Protein AF-A0A931UXG9-F1 (afdb_monomer_lite)

Secondary structure (DSSP, 8-state):
----------EEEHHHHHHSPPPPHHHHHHHHHHHHHHHHHHHHTT---S---SSSEEEESSSS-EEEE-TT---TT-------S-HHHHHHHHHHHHHHHHHHHTTT----HHHHHHHHHHH-SSGGGS-SSHHHHHHHHHHH-

Foldseek 3Di:
DDDPPDPPWDKDFLVVQLVDDADDPVVLVLLLLQLLVVFQVCVVVLHALLDDARRQWMQTHDPNGHIDGNSPDDDPPDDDPPCPPDSLVRQLVRLLRSLVSSCSSCPPHDFQPQLVVLSCLSNDPDSVSHDSHSVVSSVSNVVRD

Radius of gyration: 16.18 Å; chains: 1; bounding box: 31×47×53 Å

Structure (mmCIF, N/CA/C/O backbone):
data_AF-A0A931UXG9-F1
#
_entry.id   AF-A0A931UXG9-F1
#
loop_
_atom_site.group_PDB
_atom_site.id
_atom_site.type_symbol
_atom_site.label_atom_id
_atom_site.label_alt_id
_atom_site.label_comp_id
_atom_site.label_asym_id
_atom_site.label_entity_id
_atom_site.label_seq_id
_atom_site.pdbx_PDB_ins_code
_atom_site.Cartn_x
_atom_site.Cartn_y
_atom_site.Cartn_z
_atom_site.occupancy
_atom_site.B_iso_or_equiv
_atom_site.auth_seq_id
_atom_site.auth_comp_id
_atom_site.auth_asym_id
_atom_site.auth_atom_id
_atom_site.pdbx_PDB_model_num
ATOM 1 N N . MET A 1 1 ? -1.794 -29.962 35.223 1.00 42.09 1 MET A N 1
ATOM 2 C CA . MET A 1 1 ? -1.140 -29.618 33.940 1.00 42.09 1 MET A CA 1
ATOM 3 C C . MET A 1 1 ? -1.937 -28.509 33.272 1.00 42.09 1 MET A C 1
ATOM 5 O O . MET A 1 1 ? -2.970 -28.788 32.677 1.00 42.09 1 MET A O 1
ATOM 9 N N . GLY A 1 2 ? -1.523 -27.253 33.445 1.00 45.09 2 GLY A N 1
ATOM 10 C CA . GLY A 1 2 ? -2.150 -26.122 32.760 1.00 45.09 2 GLY A CA 1
ATOM 11 C C . GLY A 1 2 ? -1.683 -26.088 31.309 1.00 45.09 2 GLY A C 1
ATOM 12 O O . GLY A 1 2 ? -0.490 -25.952 31.059 1.00 45.09 2 GLY A O 1
ATOM 13 N N . LYS A 1 3 ? -2.602 -26.262 30.356 1.00 42.41 3 LYS A N 1
ATOM 14 C CA . LYS A 1 3 ? -2.323 -25.997 28.943 1.00 42.41 3 LYS A CA 1
ATOM 15 C C . LYS A 1 3 ? -2.189 -24.485 28.785 1.00 42.41 3 LYS A C 1
ATOM 17 O O . LYS A 1 3 ? -3.182 -23.770 28.872 1.00 42.41 3 LYS A O 1
ATOM 22 N N . THR A 1 4 ? -0.969 -24.008 28.581 1.00 44.12 4 THR A N 1
ATOM 23 C CA . THR A 1 4 ? -0.696 -22.625 28.193 1.00 44.12 4 THR A CA 1
ATOM 24 C C . THR A 1 4 ? -1.257 -22.421 26.787 1.00 44.12 4 THR A C 1
ATOM 26 O O . THR A 1 4 ? -0.621 -22.770 25.796 1.00 44.12 4 THR A O 1
ATOM 29 N N . THR A 1 5 ? -2.489 -21.926 26.679 1.00 46.75 5 THR A N 1
ATOM 30 C CA . THR A 1 5 ? -3.024 -21.421 25.413 1.00 46.75 5 THR A CA 1
ATOM 31 C C . THR A 1 5 ? -2.207 -20.194 25.041 1.00 46.75 5 THR A C 1
ATOM 33 O O . THR A 1 5 ? -2.348 -19.143 25.669 1.00 46.75 5 THR A O 1
ATOM 36 N N . ALA A 1 6 ? -1.312 -20.336 24.061 1.00 47.47 6 ALA A N 1
ATOM 37 C CA . ALA A 1 6 ? -0.685 -19.189 23.423 1.00 47.47 6 ALA A CA 1
ATOM 38 C C . ALA A 1 6 ? -1.799 -18.217 22.988 1.00 47.47 6 ALA A C 1
ATOM 40 O O . ALA A 1 6 ? -2.823 -18.682 22.475 1.00 47.47 6 ALA A O 1
ATOM 41 N N . PRO A 1 7 ? -1.660 -16.901 23.225 1.00 48.22 7 PRO A N 1
ATOM 42 C CA . PRO A 1 7 ? -2.668 -15.948 22.789 1.00 48.22 7 PRO A CA 1
ATOM 43 C C . PRO A 1 7 ? -2.867 -16.120 21.283 1.00 48.22 7 PRO A C 1
ATOM 45 O O . PRO A 1 7 ? -1.889 -16.140 20.535 1.00 48.22 7 PRO A O 1
ATOM 48 N N . ALA A 1 8 ? -4.121 -16.292 20.853 1.00 54.34 8 ALA A N 1
ATOM 49 C CA . ALA A 1 8 ? -4.466 -16.381 19.443 1.00 54.34 8 ALA A CA 1
ATOM 50 C C . ALA A 1 8 ? -3.849 -15.173 18.730 1.00 54.34 8 ALA A C 1
ATOM 52 O O . ALA A 1 8 ? -4.198 -14.025 19.016 1.00 54.34 8 ALA A O 1
ATOM 53 N N . VAL A 1 9 ? -2.872 -15.423 17.858 1.00 56.09 9 VAL A N 1
ATOM 54 C CA . VAL A 1 9 ? -2.307 -14.374 17.018 1.00 56.09 9 VAL A CA 1
ATOM 55 C C . VAL A 1 9 ? -3.452 -13.920 16.126 1.00 56.09 9 VAL A C 1
ATOM 57 O O . VAL A 1 9 ? -3.872 -14.657 15.240 1.00 56.09 9 VAL A O 1
ATOM 60 N N . SER A 1 10 ? -4.011 -12.743 16.414 1.00 75.31 10 SER A N 1
ATOM 61 C CA . SER A 1 10 ? -5.018 -12.139 15.548 1.00 75.31 10 SER A CA 1
ATOM 62 C C . SER A 1 10 ? -4.370 -11.938 14.181 1.00 75.31 10 SER A C 1
ATOM 64 O O . SER A 1 10 ? -3.396 -11.188 14.062 1.00 75.31 10 SER A O 1
ATOM 66 N N . ARG A 1 11 ? -4.850 -12.694 13.195 1.00 84.31 11 ARG A N 1
ATOM 67 C CA . ARG A 1 11 ? -4.407 -12.674 11.804 1.00 84.31 11 ARG A CA 1
ATOM 68 C C . ARG A 1 11 ? -5.645 -12.435 10.951 1.00 84.31 11 ARG A C 1
ATOM 70 O O . ARG A 1 11 ? -6.597 -13.207 11.031 1.00 84.31 11 ARG A O 1
ATOM 77 N N . ARG A 1 12 ? -5.632 -11.362 10.165 1.00 89.44 12 ARG A N 1
ATOM 78 C CA . ARG A 1 12 ? -6.700 -11.018 9.215 1.00 89.44 12 ARG A CA 1
ATOM 79 C C . ARG A 1 12 ? -6.111 -10.429 7.945 1.00 89.44 12 ARG A C 1
ATOM 81 O O . ARG A 1 12 ? -5.014 -9.871 7.994 1.00 89.44 12 ARG A O 1
ATOM 88 N N . THR A 1 13 ? -6.831 -10.535 6.837 1.00 91.88 13 THR A N 1
ATOM 89 C CA . THR A 1 13 ? -6.419 -9.890 5.586 1.00 91.88 13 THR A CA 1
ATOM 90 C C . THR A 1 13 ? -6.604 -8.372 5.679 1.00 91.88 13 THR A C 1
ATOM 92 O O . THR A 1 13 ? -7.387 -7.865 6.496 1.00 91.88 13 THR A O 1
ATOM 95 N N . LEU A 1 14 ? -5.895 -7.618 4.841 1.00 92.56 14 LEU A N 1
ATOM 96 C CA . LEU A 1 14 ? -6.131 -6.187 4.678 1.00 92.56 14 LEU A CA 1
ATOM 97 C C . LEU A 1 14 ? -7.534 -5.945 4.112 1.00 92.56 14 LEU A C 1
ATOM 99 O O . LEU A 1 14 ? -8.178 -4.972 4.493 1.00 92.56 14 LEU A O 1
ATOM 103 N N . ARG A 1 15 ? -8.061 -6.853 3.286 1.00 94.12 15 ARG A N 1
ATOM 104 C CA . ARG A 1 15 ? -9.460 -6.817 2.849 1.00 94.12 15 ARG A CA 1
ATOM 105 C C . ARG A 1 15 ? -10.431 -6.831 4.029 1.00 94.12 15 ARG A C 1
ATOM 107 O O . ARG A 1 15 ? -11.281 -5.946 4.119 1.00 94.12 15 ARG A O 1
ATOM 114 N N . ASP A 1 16 ? -10.282 -7.778 4.954 1.00 91.75 16 ASP A N 1
ATOM 115 C CA . ASP A 1 16 ? -11.139 -7.871 6.145 1.00 91.75 16 ASP A CA 1
ATOM 116 C C . ASP A 1 16 ? -10.980 -6.646 7.052 1.00 91.75 16 ASP A C 1
ATOM 118 O O . ASP A 1 16 ? -11.944 -6.175 7.658 1.00 91.75 16 ASP A O 1
ATOM 122 N N . TYR A 1 17 ? -9.762 -6.103 7.141 1.00 91.56 17 TYR A N 1
ATOM 123 C CA . TYR A 1 17 ? -9.501 -4.845 7.839 1.00 91.56 17 TYR A CA 1
ATOM 124 C C . TYR A 1 17 ? -10.296 -3.685 7.229 1.00 91.56 17 TYR A C 1
ATOM 126 O O . TYR A 1 17 ? -10.942 -2.938 7.961 1.00 91.56 17 TYR A O 1
ATOM 134 N N . LEU A 1 18 ? -10.259 -3.542 5.902 1.00 92.25 18 LEU A N 1
ATOM 135 C CA . LEU A 1 18 ? -10.908 -2.453 5.169 1.00 92.25 18 LEU A CA 1
ATOM 136 C C . LEU A 1 18 ? -12.438 -2.570 5.148 1.00 92.25 18 LEU A C 1
ATOM 138 O O . LEU A 1 18 ? -13.113 -1.546 5.043 1.00 92.25 18 LEU A O 1
ATOM 142 N N . ALA A 1 19 ? -12.978 -3.787 5.252 1.00 92.25 19 ALA A N 1
ATOM 143 C CA . ALA A 1 19 ? -14.415 -4.042 5.346 1.00 92.25 19 ALA A CA 1
ATOM 144 C C . ALA A 1 19 ? -14.995 -3.752 6.745 1.00 92.25 19 ALA A C 1
ATOM 146 O O . ALA A 1 19 ? -16.205 -3.579 6.890 1.00 92.25 19 ALA A O 1
ATOM 147 N N . GLY A 1 20 ? -14.147 -3.724 7.777 1.00 88.06 20 GLY A N 1
ATOM 148 C CA . GLY A 1 20 ? -14.544 -3.451 9.155 1.00 88.06 20 GLY A CA 1
ATOM 149 C C . GLY A 1 20 ? -14.475 -1.968 9.548 1.00 88.06 20 GLY A C 1
ATOM 150 O O . GLY A 1 20 ? -14.119 -1.104 8.744 1.00 88.06 20 GLY A O 1
ATOM 151 N N . PRO A 1 21 ? -14.779 -1.652 10.822 1.00 85.88 21 PRO A N 1
ATOM 152 C CA . PRO A 1 21 ? -14.515 -0.333 11.384 1.00 85.88 21 PRO A CA 1
ATOM 153 C C . PRO A 1 21 ? -13.028 0.014 11.259 1.00 85.88 21 PRO A C 1
ATOM 155 O O . PRO A 1 21 ? -12.163 -0.739 11.717 1.00 85.88 21 PRO A O 1
ATOM 158 N N . ARG A 1 22 ? -12.733 1.161 10.640 1.00 82.25 22 ARG A N 1
ATOM 159 C CA . ARG A 1 22 ? -11.357 1.625 10.436 1.00 82.25 22 ARG A CA 1
ATOM 160 C C . ARG A 1 22 ? -10.722 2.018 11.770 1.00 82.25 22 ARG A C 1
ATOM 162 O O . ARG A 1 22 ? -11.340 2.717 12.573 1.00 82.25 22 ARG A O 1
ATOM 169 N N . GLY A 1 23 ? -9.480 1.584 11.986 1.00 86.19 23 GLY A N 1
ATOM 170 C CA . GLY A 1 23 ? -8.673 2.017 13.124 1.00 86.19 23 GLY A CA 1
ATOM 171 C C . GLY A 1 23 ? -8.306 3.508 13.049 1.00 86.19 23 GLY A C 1
ATOM 172 O O . GLY A 1 23 ? -8.515 4.162 12.019 1.00 86.19 23 GLY A O 1
ATOM 173 N N . PRO A 1 24 ? -7.737 4.077 14.122 1.00 91.12 24 PRO A N 1
ATOM 174 C CA . PRO A 1 24 ? -7.308 5.473 14.138 1.00 91.12 24 PRO A CA 1
ATOM 175 C C . PRO A 1 24 ? -6.234 5.738 13.067 1.00 91.12 24 PRO A C 1
ATOM 177 O O . PRO A 1 24 ? -5.470 4.847 12.700 1.00 91.12 24 PRO A O 1
ATOM 180 N N . LEU A 1 25 ? -6.147 6.974 12.563 1.00 91.19 25 LEU A N 1
ATOM 181 C CA . LEU A 1 25 ? -5.204 7.345 11.494 1.00 91.19 25 LEU A CA 1
ATOM 182 C C . LEU A 1 25 ? -3.743 6.901 11.758 1.00 91.19 25 LEU A C 1
ATOM 184 O O . LEU A 1 25 ? -3.144 6.330 10.846 1.00 91.19 25 LEU A O 1
ATOM 188 N N . PRO A 1 26 ? -3.161 7.054 12.968 1.00 91.06 26 PRO A N 1
ATOM 189 C CA . PRO A 1 26 ? -1.800 6.582 13.240 1.00 91.06 26 PRO A CA 1
ATOM 190 C C . PRO A 1 26 ? -1.596 5.082 12.995 1.00 91.06 26 PRO A C 1
ATOM 192 O O . PRO A 1 26 ? -0.543 4.677 12.510 1.00 91.06 26 PRO A O 1
ATOM 195 N N . GLU A 1 27 ? -2.606 4.260 13.287 1.00 90.56 27 GLU A N 1
ATOM 196 C CA . GLU A 1 27 ? -2.566 2.818 13.029 1.00 90.56 27 GLU A CA 1
ATOM 197 C C . GLU A 1 27 ? -2.525 2.534 11.527 1.00 90.56 27 GLU A C 1
ATOM 199 O O . GLU A 1 27 ? -1.699 1.758 11.047 1.00 90.56 27 GLU A O 1
ATOM 204 N N . ARG A 1 28 ? -3.395 3.204 10.774 1.00 92.69 28 ARG A N 1
ATOM 205 C CA . ARG A 1 28 ? -3.499 3.046 9.322 1.00 92.69 28 ARG A CA 1
ATOM 206 C C . ARG A 1 28 ? -2.238 3.534 8.610 1.00 92.69 28 ARG A C 1
ATOM 208 O O . ARG A 1 28 ? -1.749 2.866 7.703 1.00 92.69 28 ARG A O 1
ATOM 215 N N . LEU A 1 29 ? -1.641 4.627 9.080 1.00 92.50 29 LEU A N 1
ATOM 216 C CA . LEU A 1 29 ? -0.336 5.088 8.603 1.00 92.50 29 LEU A CA 1
ATOM 217 C C . LEU A 1 29 ? 0.774 4.073 8.890 1.00 92.50 29 LEU A C 1
ATOM 219 O O . LEU A 1 29 ? 1.613 3.836 8.024 1.00 92.50 29 LEU A O 1
ATOM 223 N N . GLU A 1 30 ? 0.788 3.459 10.073 1.00 91.75 30 GLU A N 1
ATOM 224 C CA . GLU A 1 30 ? 1.786 2.444 10.422 1.00 91.75 30 GLU A CA 1
ATOM 225 C C . GLU A 1 30 ? 1.653 1.186 9.550 1.00 91.75 30 GLU A C 1
ATOM 227 O O . GLU A 1 30 ? 2.658 0.677 9.050 1.00 91.75 30 GLU A O 1
ATOM 232 N N . ILE A 1 31 ? 0.424 0.724 9.292 1.00 92.94 31 ILE A N 1
ATOM 233 C CA . ILE A 1 31 ? 0.158 -0.371 8.346 1.00 92.94 31 ILE A CA 1
ATOM 234 C C . ILE A 1 31 ? 0.709 -0.013 6.957 1.00 92.94 31 ILE A C 1
ATOM 236 O O . ILE A 1 31 ? 1.457 -0.799 6.372 1.00 92.94 31 ILE A O 1
ATOM 240 N N . GLY A 1 32 ? 0.407 1.189 6.455 1.00 93.62 32 GLY A N 1
ATOM 241 C CA . GLY A 1 32 ? 0.893 1.664 5.157 1.00 93.62 32 GLY A CA 1
ATOM 242 C C . GLY A 1 32 ? 2.422 1.735 5.066 1.00 93.62 32 GLY A C 1
ATOM 243 O O . GLY A 1 32 ? 3.012 1.242 4.104 1.00 93.62 32 GLY A O 1
ATOM 244 N N . LYS A 1 33 ? 3.087 2.275 6.096 1.00 93.44 33 LYS A N 1
ATOM 245 C CA . LYS A 1 33 ? 4.558 2.340 6.184 1.00 93.44 33 LYS A CA 1
ATOM 246 C C . LYS A 1 33 ? 5.196 0.954 6.158 1.00 93.44 33 LYS A C 1
ATOM 248 O O . LYS A 1 33 ? 6.197 0.746 5.475 1.00 93.44 33 LYS A O 1
ATOM 253 N N . ARG A 1 34 ? 4.622 -0.006 6.884 1.00 93.38 34 ARG A N 1
ATOM 254 C CA . ARG A 1 34 ? 5.126 -1.385 6.919 1.00 93.38 34 ARG A CA 1
ATOM 255 C C . ARG A 1 34 ? 4.9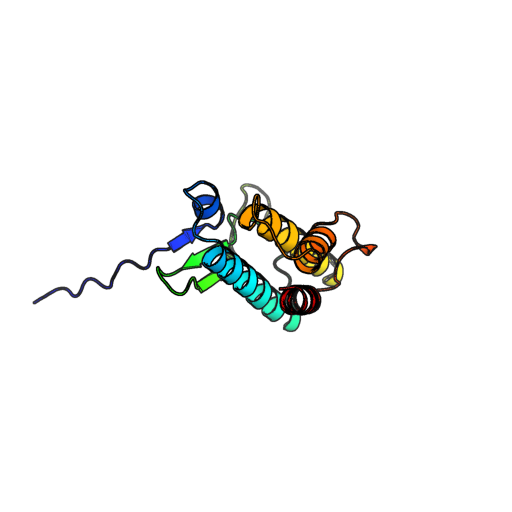41 -2.092 5.592 1.00 93.38 34 ARG A C 1
ATOM 257 O O . ARG A 1 34 ? 5.865 -2.763 5.146 1.00 93.38 34 ARG A O 1
ATOM 264 N N . LEU A 1 35 ? 3.793 -1.907 4.950 1.00 94.12 35 LEU A N 1
ATOM 265 C CA . LEU A 1 35 ? 3.532 -2.464 3.629 1.00 94.12 35 LEU A CA 1
ATOM 266 C C . LEU A 1 35 ? 4.539 -1.936 2.589 1.00 94.12 35 LEU A C 1
ATOM 268 O O . LEU A 1 35 ? 5.153 -2.729 1.874 1.00 94.12 35 LEU A O 1
ATOM 272 N N . LEU A 1 36 ? 4.797 -0.622 2.584 1.00 94.50 36 LEU A N 1
ATOM 273 C CA . LEU A 1 36 ? 5.857 -0.003 1.777 1.00 94.50 36 LEU A CA 1
ATOM 274 C C . LEU A 1 36 ? 7.237 -0.614 2.066 1.00 94.50 36 LEU A C 1
ATOM 276 O O . LEU A 1 36 ? 7.963 -0.962 1.137 1.00 94.50 36 LEU A O 1
ATOM 280 N N . ALA A 1 37 ? 7.596 -0.780 3.341 1.00 93.25 37 ALA A N 1
ATOM 281 C CA . ALA A 1 37 ? 8.893 -1.322 3.740 1.00 93.25 37 ALA A CA 1
ATOM 282 C C . ALA A 1 37 ? 9.091 -2.786 3.312 1.00 93.25 37 ALA A C 1
ATOM 284 O O . ALA A 1 37 ? 10.171 -3.147 2.836 1.00 93.25 37 ALA A O 1
ATOM 285 N N . VAL A 1 38 ? 8.058 -3.624 3.450 1.00 92.94 38 VAL A N 1
ATOM 286 C CA . VAL A 1 38 ? 8.104 -5.029 3.017 1.00 92.94 38 VAL A CA 1
ATOM 287 C C . VAL A 1 38 ? 8.321 -5.111 1.506 1.00 92.94 38 VAL A C 1
ATOM 289 O O . VAL A 1 38 ? 9.230 -5.815 1.062 1.00 92.94 38 VAL A O 1
ATOM 292 N N . MET A 1 39 ? 7.567 -4.340 0.720 1.00 93.19 39 MET A N 1
ATOM 293 C CA . MET A 1 39 ? 7.731 -4.324 -0.736 1.00 93.19 39 MET A CA 1
ATOM 294 C C . MET A 1 39 ? 9.069 -3.735 -1.175 1.00 93.19 39 MET A C 1
ATOM 296 O O . MET A 1 39 ? 9.719 -4.280 -2.064 1.00 93.19 39 MET A O 1
ATOM 300 N N . ALA A 1 40 ? 9.546 -2.682 -0.512 1.00 91.44 40 ALA A N 1
ATOM 301 C CA . ALA A 1 40 ? 10.853 -2.113 -0.804 1.00 91.44 40 ALA A CA 1
ATOM 302 C C . ALA A 1 40 ? 11.980 -3.134 -0.592 1.00 91.44 40 ALA A C 1
ATOM 304 O O . ALA A 1 40 ? 12.887 -3.220 -1.414 1.00 91.44 40 ALA A O 1
ATOM 305 N N . ARG A 1 41 ? 11.918 -3.935 0.479 1.00 88.12 41 ARG A N 1
ATOM 306 C CA . ARG A 1 41 ? 12.892 -5.010 0.727 1.00 88.12 41 ARG A CA 1
ATOM 307 C C . ARG A 1 41 ? 12.799 -6.132 -0.307 1.00 88.12 41 ARG A C 1
ATOM 309 O O . ARG A 1 41 ? 13.820 -6.699 -0.682 1.00 88.12 41 ARG A O 1
ATOM 316 N N . ARG A 1 42 ? 11.590 -6.448 -0.776 1.00 88.06 42 ARG A N 1
ATOM 317 C CA . ARG A 1 42 ? 11.370 -7.432 -1.843 1.00 88.06 42 ARG A CA 1
ATOM 318 C C . ARG A 1 42 ? 12.002 -6.966 -3.162 1.00 88.06 42 ARG A C 1
ATOM 320 O O . ARG A 1 42 ? 12.765 -7.709 -3.774 1.00 88.06 42 ARG A O 1
ATOM 327 N N . HIS A 1 43 ? 11.781 -5.705 -3.533 1.00 88.12 43 HIS A N 1
ATOM 328 C CA . HIS A 1 43 ? 12.352 -5.116 -4.746 1.00 88.12 43 HIS A CA 1
ATOM 329 C C . HIS A 1 43 ? 13.885 -5.016 -4.688 1.00 88.12 43 HIS A C 1
ATOM 331 O O . HIS A 1 43 ? 14.534 -5.229 -5.708 1.00 88.12 43 HIS A O 1
ATOM 337 N N . GLU A 1 44 ? 14.476 -4.749 -3.514 1.00 85.75 44 GLU A N 1
ATOM 338 C CA . GLU A 1 44 ? 15.939 -4.724 -3.326 1.00 85.75 44 GLU A CA 1
ATOM 339 C C . GLU A 1 44 ? 16.621 -6.049 -3.670 1.00 85.75 44 GLU A C 1
ATOM 341 O O . GLU A 1 44 ? 17.736 -6.050 -4.184 1.00 85.75 44 GLU A O 1
ATOM 346 N N . VAL A 1 45 ? 15.957 -7.176 -3.402 1.00 82.62 45 VAL A N 1
ATOM 347 C CA . VAL 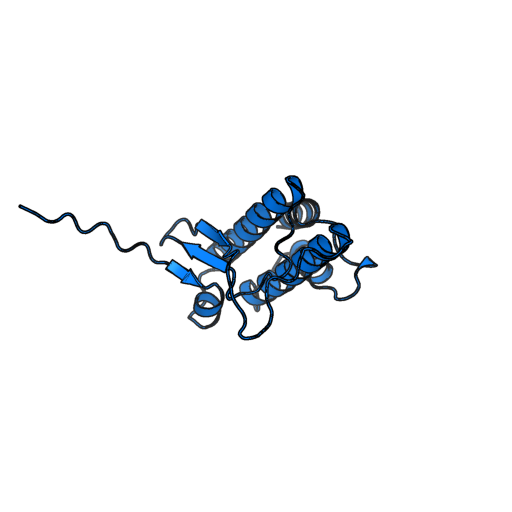A 1 45 ? 16.466 -8.510 -3.762 1.00 82.62 45 VAL A CA 1
ATOM 348 C C . VAL A 1 45 ? 16.033 -8.940 -5.168 1.00 82.62 45 VAL A C 1
ATOM 350 O O . VAL A 1 45 ? 16.150 -10.109 -5.525 1.00 82.62 45 VAL A O 1
ATOM 353 N N . GLY A 1 46 ? 15.533 -7.999 -5.976 1.00 79.88 46 GLY A N 1
ATOM 354 C CA . GLY A 1 46 ? 15.139 -8.222 -7.366 1.00 79.88 46 GLY A CA 1
ATOM 355 C C . GLY A 1 46 ? 13.801 -8.938 -7.541 1.00 79.88 46 GLY A C 1
ATOM 356 O O . GLY A 1 46 ? 13.476 -9.328 -8.660 1.00 79.88 46 GLY A O 1
ATOM 357 N N . LEU A 1 47 ? 13.021 -9.104 -6.471 1.00 81.62 47 LEU A N 1
ATOM 358 C CA . LEU A 1 47 ? 11.736 -9.794 -6.508 1.00 81.62 47 LEU A CA 1
ATOM 359 C C . LEU A 1 47 ? 10.587 -8.788 -6.633 1.00 81.62 47 LEU A C 1
ATOM 361 O O . LEU A 1 47 ? 10.499 -7.825 -5.873 1.00 81.62 47 LEU A O 1
ATOM 365 N N . ALA A 1 48 ? 9.676 -9.054 -7.563 1.00 84.81 48 ALA A N 1
ATOM 366 C CA . ALA A 1 48 ? 8.344 -8.464 -7.575 1.00 84.81 48 ALA A CA 1
ATOM 367 C C . ALA A 1 48 ? 7.358 -9.409 -6.863 1.00 84.81 48 ALA A C 1
ATOM 369 O O . ALA A 1 48 ? 7.608 -10.611 -6.719 1.00 84.81 48 ALA A O 1
ATOM 370 N N . HIS A 1 49 ? 6.252 -8.877 -6.362 1.00 84.56 49 HIS A N 1
ATOM 371 C CA . HIS A 1 49 ? 5.079 -9.663 -5.989 1.00 84.56 49 HIS A CA 1
ATOM 372 C C . HIS A 1 49 ? 4.215 -9.944 -7.224 1.00 84.56 49 HIS A C 1
ATOM 374 O O . HIS A 1 49 ? 3.686 -11.044 -7.369 1.00 84.56 49 HIS A O 1
ATOM 380 N N . GLY A 1 50 ? 4.049 -8.957 -8.111 1.00 79.94 50 GLY A N 1
ATOM 381 C CA . GLY A 1 50 ? 3.345 -9.067 -9.395 1.00 79.94 50 GLY A CA 1
ATOM 382 C C . GLY A 1 50 ? 1.830 -9.290 -9.297 1.00 79.94 50 GLY A C 1
ATOM 383 O O . GLY A 1 50 ? 1.161 -9.447 -10.320 1.00 79.94 50 GLY A O 1
ATOM 384 N N . ARG A 1 51 ? 1.283 -9.353 -8.076 1.00 80.31 51 ARG A N 1
ATOM 385 C CA . ARG A 1 51 ? -0.121 -9.684 -7.763 1.00 80.31 51 ARG A CA 1
ATOM 386 C C . ARG A 1 51 ? -0.590 -9.051 -6.451 1.00 80.31 51 ARG A C 1
ATOM 388 O O . ARG A 1 51 ? -1.434 -9.614 -5.765 1.00 80.31 51 ARG A O 1
ATOM 395 N N . LEU A 1 52 ? 0.015 -7.935 -6.059 1.00 89.50 52 LEU A N 1
ATOM 396 C CA . LEU A 1 52 ? -0.296 -7.306 -4.784 1.00 89.50 52 LEU A CA 1
ATOM 397 C C . LEU A 1 52 ? -1.738 -6.771 -4.789 1.00 89.50 52 LEU A C 1
ATOM 399 O O . LEU A 1 52 ? -2.098 -5.938 -5.617 1.00 89.50 52 LEU A O 1
ATOM 403 N N . ASP A 1 53 ? -2.548 -7.227 -3.842 1.00 92.62 53 ASP A N 1
ATOM 404 C CA . ASP A 1 53 ? -3.893 -6.725 -3.566 1.00 92.62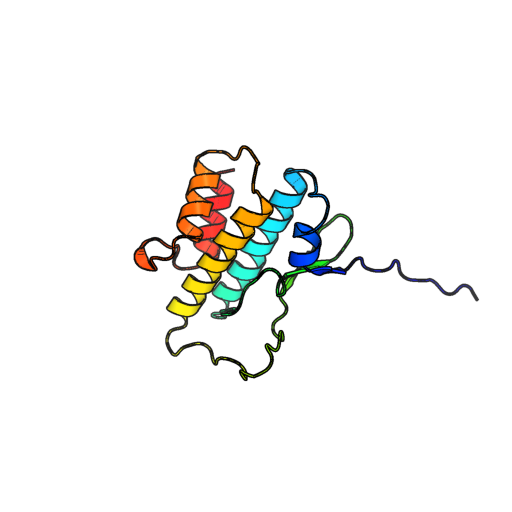 53 ASP A CA 1
ATOM 405 C C . ASP A 1 53 ? -4.207 -6.839 -2.060 1.00 92.62 53 ASP A C 1
ATOM 407 O O . ASP A 1 53 ? -3.345 -7.188 -1.252 1.00 92.62 53 ASP A O 1
ATOM 411 N N . ALA A 1 54 ? -5.429 -6.490 -1.649 1.00 91.81 54 ALA A N 1
ATOM 412 C CA . ALA A 1 54 ? -5.806 -6.491 -0.235 1.00 91.81 54 ALA A CA 1
ATOM 413 C C . ALA A 1 54 ? -5.978 -7.906 0.357 1.00 91.81 54 ALA A C 1
ATOM 415 O O . ALA A 1 54 ? -5.943 -8.052 1.582 1.00 91.81 54 ALA A O 1
ATOM 416 N N . ASP A 1 55 ? -6.172 -8.927 -0.480 1.00 90.06 55 ASP A N 1
ATOM 417 C CA . ASP A 1 55 ? -6.255 -10.331 -0.066 1.00 90.06 55 ASP A CA 1
ATOM 418 C C . ASP A 1 55 ? -4.848 -10.918 0.152 1.00 90.06 55 ASP A C 1
ATOM 420 O O . ASP A 1 55 ? -4.649 -11.725 1.059 1.00 90.06 55 ASP A O 1
ATOM 424 N N . ALA A 1 56 ? -3.852 -10.440 -0.601 1.00 89.94 56 ALA A N 1
ATOM 425 C CA . ALA A 1 56 ? -2.448 -10.828 -0.460 1.00 89.94 56 ALA A CA 1
ATOM 426 C C . ALA A 1 56 ? -1.738 -10.216 0.767 1.00 89.94 56 ALA A C 1
ATOM 428 O O . ALA A 1 56 ? -0.613 -10.600 1.085 1.00 89.94 56 ALA A O 1
ATOM 429 N N . VAL A 1 57 ? -2.354 -9.260 1.471 1.00 91.81 57 VAL A N 1
ATOM 430 C CA . VAL A 1 57 ? -1.746 -8.584 2.629 1.00 91.81 57 VAL A CA 1
ATOM 431 C C . VAL A 1 57 ? -2.355 -9.096 3.928 1.00 91.81 57 VAL A C 1
ATOM 433 O O . VAL A 1 57 ? -3.536 -8.894 4.202 1.00 91.81 57 VAL A O 1
ATOM 436 N N . TRP A 1 58 ? -1.528 -9.681 4.788 1.00 91.50 58 TRP A N 1
ATOM 437 C CA . TRP A 1 58 ? -1.913 -10.143 6.116 1.00 91.50 58 TRP A CA 1
ATOM 438 C C . TRP A 1 58 ? -1.449 -9.176 7.201 1.00 91.50 58 TRP A C 1
ATOM 440 O O . TRP A 1 58 ? -0.284 -8.782 7.266 1.00 91.50 58 TRP A O 1
ATOM 450 N N . LEU A 1 59 ? -2.373 -8.832 8.095 1.00 90.75 59 LEU A N 1
ATOM 451 C CA . LEU A 1 59 ? -2.110 -8.057 9.298 1.00 90.75 59 LEU A CA 1
ATOM 452 C C . LEU A 1 59 ? -2.053 -9.009 10.491 1.00 90.75 59 LEU A C 1
ATOM 454 O O . LEU A 1 59 ? -3.062 -9.596 10.891 1.00 90.75 59 LEU A O 1
ATOM 458 N N . CYS A 1 60 ? -0.857 -9.152 11.050 1.00 86.94 60 CYS A N 1
ATOM 459 C CA . CYS A 1 60 ? -0.544 -10.081 12.122 1.00 86.94 60 CYS A CA 1
ATOM 460 C C . CYS A 1 60 ? -0.251 -9.331 13.428 1.00 86.94 60 CYS A C 1
ATOM 462 O O . CYS A 1 60 ? 0.586 -8.425 13.493 1.00 86.94 60 CYS A O 1
ATOM 464 N N . GLY A 1 61 ? -0.900 -9.762 14.507 1.00 75.94 61 GLY A N 1
ATOM 465 C CA . GLY A 1 61 ? -0.706 -9.208 15.843 1.00 75.94 61 GLY A CA 1
ATOM 466 C C . GLY A 1 61 ? -1.603 -8.006 16.147 1.00 75.94 61 GLY A C 1
ATOM 467 O O . GLY A 1 61 ? -2.070 -7.291 15.270 1.00 75.94 61 GLY A O 1
ATOM 468 N N . VAL A 1 62 ? -1.859 -7.798 17.439 1.00 66.06 62 VAL A N 1
ATOM 469 C CA . VAL A 1 62 ? -2.934 -6.913 17.926 1.00 66.06 62 VAL A CA 1
ATOM 470 C C . VAL A 1 62 ? -2.492 -5.462 18.161 1.00 66.06 62 VAL A C 1
ATOM 472 O O . VAL A 1 62 ? -3.335 -4.587 18.302 1.00 66.06 62 VAL A O 1
ATOM 475 N N . ARG A 1 63 ? -1.179 -5.209 18.281 1.00 64.25 63 ARG A N 1
ATOM 476 C CA . ARG A 1 63 ? -0.624 -3.895 18.681 1.00 64.25 63 ARG A CA 1
ATOM 477 C C . ARG A 1 63 ? 0.555 -3.405 17.844 1.00 64.25 63 ARG A C 1
ATOM 479 O O . ARG A 1 63 ? 0.854 -2.221 17.868 1.00 64.25 63 ARG A O 1
ATOM 486 N N . SER A 1 64 ? 1.243 -4.303 17.147 1.00 65.00 64 SER A N 1
ATOM 487 C CA . SER A 1 64 ? 2.447 -3.984 16.371 1.00 65.00 64 SER A CA 1
ATOM 488 C C . SER A 1 64 ? 2.270 -4.180 14.868 1.00 65.00 64 SER A C 1
ATOM 490 O O . SER A 1 64 ? 3.256 -4.024 14.156 1.00 65.00 64 SER A O 1
ATOM 492 N N . PHE A 1 65 ? 1.058 -4.544 14.416 1.00 70.69 65 PHE A N 1
ATOM 493 C CA . PHE A 1 65 ? 0.664 -4.807 13.025 1.00 70.69 65 PHE A CA 1
ATOM 494 C C . PHE A 1 65 ? 1.836 -5.258 12.156 1.00 70.69 65 PHE A C 1
ATOM 496 O O . PHE A 1 65 ? 2.378 -4.505 11.350 1.00 70.69 65 PHE A O 1
ATOM 503 N N . ARG A 1 66 ? 2.297 -6.491 12.359 1.00 84.44 66 ARG A N 1
ATOM 504 C CA . ARG A 1 66 ? 3.234 -7.090 11.413 1.00 84.44 66 ARG A CA 1
ATOM 505 C C . ARG A 1 66 ? 2.495 -7.263 10.087 1.00 84.44 66 ARG A C 1
ATOM 507 O O . ARG A 1 66 ? 1.408 -7.828 10.074 1.00 84.44 66 ARG A O 1
ATOM 514 N N . VAL A 1 67 ? 3.091 -6.772 9.007 1.00 88.06 67 VAL A N 1
ATOM 515 C CA . VAL A 1 67 ? 2.594 -6.989 7.648 1.00 88.06 67 VAL A CA 1
ATOM 516 C C . VAL A 1 67 ? 3.326 -8.188 7.066 1.00 88.06 67 VAL A C 1
ATOM 518 O O . VAL A 1 67 ? 4.557 -8.222 7.073 1.00 88.06 67 VAL A O 1
ATOM 521 N N . GLU A 1 68 ? 2.567 -9.167 6.599 1.00 88.56 68 GLU A N 1
ATOM 522 C CA . GLU A 1 68 ? 3.056 -10.340 5.877 1.00 88.56 68 GLU A CA 1
ATOM 523 C C . GLU A 1 68 ? 2.383 -10.366 4.500 1.00 88.56 68 GLU A C 1
ATOM 525 O O . GLU A 1 68 ? 1.232 -9.951 4.368 1.00 88.56 68 GLU A O 1
ATOM 530 N N . LEU A 1 69 ? 3.114 -10.802 3.476 1.00 86.50 69 LEU A N 1
ATOM 531 C CA . LEU A 1 69 ? 2.587 -10.950 2.121 1.00 86.50 69 LEU A CA 1
ATOM 532 C C . LEU A 1 69 ? 2.364 -12.429 1.843 1.00 86.50 69 LEU A C 1
ATOM 534 O O . LEU A 1 69 ? 3.186 -13.261 2.229 1.00 86.50 69 LEU A O 1
ATOM 538 N N . ASP A 1 70 ? 1.241 -12.735 1.217 1.00 83.50 70 ASP A N 1
ATOM 539 C CA . ASP A 1 70 ? 0.927 -14.072 0.751 1.00 83.50 70 ASP A CA 1
ATOM 540 C C . ASP A 1 70 ? 1.444 -14.248 -0.675 1.00 83.50 70 ASP A C 1
ATOM 542 O O . ASP A 1 70 ? 0.881 -13.721 -1.634 1.00 83.50 70 ASP A O 1
ATOM 546 N N . ASP A 1 71 ? 2.540 -14.989 -0.797 1.00 68.69 71 ASP A N 1
ATOM 547 C CA . ASP A 1 71 ? 3.151 -15.310 -2.084 1.00 68.69 71 ASP A CA 1
ATOM 548 C C . ASP A 1 71 ? 2.367 -16.387 -2.861 1.00 68.69 71 ASP A C 1
ATOM 550 O O . ASP A 1 71 ? 2.606 -16.567 -4.056 1.00 68.69 71 ASP A O 1
ATOM 554 N N . ASP A 1 72 ? 1.414 -17.072 -2.214 1.00 53.41 72 ASP A N 1
ATOM 555 C CA . ASP A 1 72 ? 0.779 -18.297 -2.710 1.00 53.41 72 ASP A CA 1
ATOM 556 C C . ASP A 1 72 ? -0.686 -18.127 -3.152 1.00 53.41 72 ASP A C 1
ATOM 558 O O . ASP A 1 72 ? -1.308 -19.125 -3.515 1.00 53.41 72 ASP A O 1
ATOM 562 N N . VAL A 1 73 ? -1.269 -16.915 -3.170 1.00 43.78 73 VAL A N 1
ATOM 563 C CA . VAL A 1 73 ? -2.713 -16.735 -3.456 1.00 43.78 73 VAL A CA 1
ATOM 564 C C . VAL A 1 73 ? -3.099 -17.315 -4.836 1.00 43.78 73 VAL A C 1
ATOM 566 O O . VAL A 1 73 ? -2.832 -16.702 -5.884 1.00 43.78 73 VAL A O 1
ATOM 569 N N . PRO A 1 74 ? -3.786 -18.478 -4.891 1.00 33.88 74 PRO A N 1
ATOM 570 C CA . PRO A 1 74 ? -4.200 -19.088 -6.138 1.00 33.88 74 PRO A CA 1
ATOM 571 C C . PRO A 1 74 ? -5.541 -18.473 -6.528 1.00 33.88 74 PRO A C 1
ATOM 573 O O . PRO A 1 74 ? -6.566 -18.722 -5.897 1.00 33.88 74 PRO A O 1
ATOM 576 N N . VAL A 1 75 ? -5.567 -17.699 -7.612 1.00 37.03 75 VAL A N 1
ATOM 577 C CA . VAL A 1 75 ? -6.841 -17.454 -8.298 1.00 37.03 75 VAL A CA 1
ATOM 578 C C . VAL A 1 75 ? -7.154 -18.720 -9.078 1.00 37.03 75 VAL A C 1
ATOM 580 O O . VAL A 1 75 ? -6.312 -19.212 -9.836 1.00 37.03 75 VAL A O 1
ATOM 583 N N . SER A 1 76 ? -8.356 -19.248 -8.874 1.00 35.06 76 SER A N 1
ATOM 584 C CA . SER A 1 76 ? -8.925 -20.317 -9.683 1.00 35.06 76 SER A CA 1
ATOM 585 C C . SER A 1 76 ? -8.656 -20.059 -11.172 1.00 35.06 76 SER A C 1
ATOM 587 O O . SER A 1 76 ? -9.221 -19.159 -11.787 1.00 35.06 76 SER A O 1
ATOM 589 N N . GLY A 1 77 ? -7.756 -20.854 -11.754 1.00 33.56 77 GLY A N 1
ATOM 590 C CA . GLY A 1 77 ? -7.586 -20.958 -13.204 1.00 33.56 77 GLY A CA 1
ATOM 591 C C . GLY A 1 77 ? -6.328 -20.350 -13.830 1.00 33.56 77 GLY A C 1
ATOM 592 O O . GLY A 1 77 ? -6.139 -20.558 -15.025 1.00 33.56 77 GLY A O 1
ATOM 593 N N . VAL A 1 78 ? -5.431 -19.680 -13.098 1.00 33.12 78 VAL A N 1
ATOM 594 C CA . VAL A 1 78 ? -4.159 -19.211 -13.690 1.00 33.12 78 VAL A CA 1
ATOM 595 C C . VAL A 1 78 ? -2.989 -19.575 -12.780 1.00 33.12 78 VAL A C 1
ATOM 597 O O . VAL A 1 78 ? -2.740 -18.917 -11.771 1.00 33.12 78 VAL A O 1
ATOM 600 N N . ARG A 1 79 ? -2.285 -20.657 -13.155 1.00 35.75 79 ARG A N 1
ATOM 601 C CA . ARG A 1 79 ? -0.941 -21.007 -12.661 1.00 35.75 79 ARG A CA 1
ATOM 602 C C . ARG A 1 79 ? -0.080 -19.748 -12.643 1.00 35.75 79 ARG A C 1
ATOM 604 O O . ARG A 1 79 ? -0.096 -19.032 -13.641 1.00 35.75 79 ARG A O 1
ATOM 611 N N . GLU A 1 80 ? 0.634 -19.535 -11.535 1.00 35.16 80 GLU A N 1
ATOM 612 C CA . GLU A 1 80 ? 1.806 -18.662 -11.384 1.00 35.16 80 GLU A CA 1
ATOM 613 C C . GLU A 1 80 ? 2.129 -17.891 -12.664 1.00 35.16 80 GLU A C 1
ATOM 615 O O . GLU A 1 80 ? 2.731 -18.428 -13.603 1.00 35.16 80 GLU A O 1
ATOM 620 N N . ARG A 1 81 ? 1.692 -16.629 -12.741 1.00 41.34 81 ARG A N 1
ATOM 621 C CA . ARG A 1 81 ? 2.205 -15.754 -13.786 1.00 41.34 81 ARG A CA 1
ATOM 622 C C . ARG A 1 81 ? 3.688 -15.617 -13.454 1.00 41.34 81 ARG A C 1
ATOM 624 O O . ARG A 1 81 ? 4.031 -14.925 -12.501 1.00 41.34 81 ARG A O 1
ATOM 631 N N . ARG A 1 82 ? 4.543 -16.366 -14.167 1.00 42.59 82 ARG A N 1
ATOM 632 C CA . ARG A 1 82 ? 5.993 -16.144 -14.164 1.00 42.59 82 ARG A CA 1
ATOM 633 C C . ARG A 1 82 ? 6.185 -14.635 -14.201 1.00 42.59 82 ARG A C 1
ATOM 635 O O . ARG A 1 82 ? 5.503 -13.995 -15.009 1.00 42.59 82 ARG A O 1
ATOM 642 N N . ALA A 1 83 ? 7.061 -14.116 -13.333 1.00 49.44 83 ALA A N 1
ATOM 643 C CA . ALA A 1 83 ? 7.565 -12.754 -13.448 1.00 49.44 83 ALA A CA 1
ATOM 644 C C . ALA A 1 83 ? 7.701 -12.447 -14.939 1.00 49.44 83 ALA A C 1
ATOM 646 O O . ALA A 1 83 ? 8.223 -13.288 -15.693 1.00 49.44 83 ALA A O 1
ATOM 647 N N . SER A 1 84 ? 7.092 -11.352 -15.385 1.00 53.47 84 SER A N 1
ATOM 648 C CA . SER A 1 84 ? 7.147 -11.003 -16.792 1.00 53.47 84 SER A CA 1
ATOM 649 C C . SER A 1 84 ? 8.618 -10.960 -17.218 1.00 53.47 84 SER A C 1
ATOM 651 O O . SER A 1 84 ? 9.530 -10.832 -16.398 1.00 53.47 84 SER A O 1
ATOM 653 N N . SER A 1 85 ? 8.890 -11.092 -18.514 1.00 58.41 85 SER A N 1
ATOM 654 C CA . SER A 1 85 ? 10.259 -10.961 -19.030 1.00 58.41 85 SER A CA 1
ATOM 655 C C . SER A 1 85 ? 10.899 -9.594 -18.719 1.00 58.41 85 SER A C 1
ATOM 657 O O . SER A 1 85 ? 12.078 -9.413 -19.013 1.00 58.41 85 SER A O 1
ATOM 659 N N . ASP A 1 86 ? 10.146 -8.667 -18.110 1.00 70.81 86 ASP A N 1
ATOM 660 C CA . ASP A 1 86 ? 10.592 -7.374 -17.619 1.00 70.81 86 ASP A CA 1
ATOM 661 C C . ASP A 1 86 ? 10.282 -7.190 -16.106 1.00 70.81 86 ASP A C 1
ATOM 663 O O . ASP A 1 86 ? 9.194 -6.748 -15.723 1.00 70.81 86 ASP A O 1
ATOM 667 N N . PRO A 1 87 ? 11.240 -7.484 -15.209 1.00 71.50 87 PRO A N 1
ATOM 668 C CA . PRO A 1 87 ? 11.055 -7.316 -13.767 1.00 71.50 87 PRO A CA 1
ATOM 669 C C . PRO A 1 87 ? 10.877 -5.851 -13.336 1.00 71.50 87 PRO A C 1
ATOM 671 O O . PRO A 1 87 ? 10.443 -5.597 -12.212 1.00 71.50 87 PRO A O 1
ATOM 674 N N . GLU A 1 88 ? 11.222 -4.876 -14.179 1.00 77.25 88 GLU A N 1
ATOM 675 C CA . GLU A 1 88 ? 10.974 -3.461 -13.899 1.00 77.25 88 GLU A CA 1
ATOM 676 C C . GLU A 1 88 ? 9.484 -3.134 -14.021 1.00 77.25 88 GLU A C 1
ATOM 678 O O . GLU A 1 88 ? 8.920 -2.462 -13.154 1.00 77.25 88 GLU A O 1
ATOM 683 N N . LEU A 1 89 ? 8.824 -3.701 -15.031 1.00 78.00 89 LEU A N 1
ATOM 684 C CA . LEU A 1 89 ? 7.390 -3.540 -15.249 1.00 78.00 89 LEU A CA 1
ATOM 685 C C . LEU A 1 89 ? 6.562 -4.161 -14.113 1.00 78.00 89 LEU A C 1
ATOM 687 O O . LEU A 1 89 ? 5.585 -3.556 -13.663 1.00 78.00 89 LEU A O 1
ATOM 691 N N . ASP A 1 90 ? 6.982 -5.318 -13.596 1.00 82.94 90 ASP A N 1
ATOM 692 C CA . ASP A 1 90 ? 6.319 -5.969 -12.459 1.00 82.94 90 ASP A CA 1
ATOM 693 C C . ASP A 1 90 ? 6.479 -5.152 -11.163 1.00 82.94 90 ASP A C 1
ATOM 695 O O . ASP A 1 90 ? 5.510 -4.963 -10.426 1.00 82.94 90 ASP A O 1
ATOM 699 N N . ARG A 1 91 ? 7.667 -4.582 -10.908 1.00 86.25 91 ARG A N 1
ATOM 700 C CA . ARG A 1 91 ? 7.890 -3.685 -9.759 1.00 86.25 91 ARG A CA 1
ATOM 701 C C . ARG A 1 91 ? 7.077 -2.397 -9.866 1.00 86.25 91 ARG A C 1
ATOM 703 O O . ARG A 1 91 ? 6.529 -1.935 -8.866 1.00 86.25 91 ARG A O 1
ATOM 710 N N . ALA A 1 92 ? 6.967 -1.818 -11.058 1.00 85.75 92 ALA A N 1
ATOM 711 C CA . ALA A 1 92 ? 6.123 -0.649 -11.280 1.00 85.75 92 ALA A CA 1
ATOM 712 C C . ALA A 1 92 ? 4.630 -0.979 -11.083 1.00 85.75 92 ALA A C 1
ATOM 714 O O . ALA A 1 92 ? 3.866 -0.134 -10.607 1.00 85.75 92 ALA A O 1
ATOM 715 N N . ALA A 1 93 ? 4.190 -2.192 -11.434 1.00 86.81 93 ALA A N 1
ATOM 716 C CA . ALA A 1 93 ? 2.833 -2.669 -11.161 1.00 86.81 93 ALA A CA 1
ATOM 717 C C . ALA A 1 93 ? 2.584 -2.864 -9.655 1.00 86.81 93 ALA A C 1
ATOM 719 O O . ALA A 1 93 ? 1.541 -2.454 -9.148 1.00 86.81 93 ALA A O 1
ATOM 720 N N . ASP A 1 94 ? 3.563 -3.390 -8.920 1.00 90.94 94 ASP A N 1
ATOM 721 C CA . ASP A 1 94 ? 3.502 -3.488 -7.459 1.00 90.94 94 ASP A CA 1
ATOM 722 C C . ASP A 1 94 ? 3.400 -2.114 -6.788 1.00 90.94 94 ASP A C 1
ATOM 724 O O . ASP A 1 94 ? 2.609 -1.932 -5.864 1.00 90.94 94 ASP A O 1
ATOM 728 N N . VAL A 1 95 ? 4.151 -1.116 -7.267 1.00 93.50 95 VAL A N 1
ATOM 729 C CA . VAL A 1 95 ? 4.036 0.277 -6.793 1.00 93.50 95 VAL A CA 1
ATOM 730 C C . VAL A 1 95 ? 2.633 0.832 -7.040 1.00 93.50 95 VAL A C 1
ATOM 732 O O . VAL A 1 95 ? 2.081 1.502 -6.165 1.00 93.50 95 VAL A O 1
ATOM 735 N N . GLN A 1 96 ? 2.036 0.519 -8.190 1.00 93.38 96 GLN A N 1
ATOM 736 C CA . GLN A 1 96 ? 0.664 0.917 -8.496 1.00 93.38 96 GLN A CA 1
ATOM 737 C C . GLN A 1 96 ? -0.338 0.315 -7.514 1.00 93.38 96 GLN A C 1
ATOM 739 O O . GLN A 1 96 ? -1.160 1.032 -6.936 1.00 93.38 96 GLN A O 1
ATOM 744 N N . ALA A 1 97 ? -0.235 -0.992 -7.285 1.00 93.56 97 ALA A N 1
ATOM 745 C CA . ALA A 1 97 ? -1.058 -1.695 -6.315 1.00 93.56 97 ALA A CA 1
ATOM 746 C C . ALA A 1 97 ? -0.878 -1.131 -4.897 1.00 93.56 97 ALA A C 1
ATOM 748 O O . ALA A 1 97 ? -1.865 -0.873 -4.209 1.00 93.56 97 ALA A O 1
ATOM 749 N N . LEU A 1 98 ? 0.362 -0.852 -4.478 1.00 95.19 98 LEU A N 1
ATOM 750 C CA . LEU A 1 98 ? 0.653 -0.187 -3.204 1.00 95.19 98 LEU A CA 1
ATOM 751 C C . LEU A 1 98 ? -0.064 1.160 -3.089 1.00 95.19 98 LEU A C 1
ATOM 753 O O . LEU A 1 98 ? -0.653 1.446 -2.048 1.00 95.19 98 LEU A O 1
ATOM 757 N N . GLY A 1 99 ? -0.035 1.974 -4.147 1.00 95.44 99 GLY A N 1
ATOM 758 C CA . GLY A 1 99 ? -0.730 3.259 -4.190 1.00 95.44 99 GLY A CA 1
ATOM 759 C C . GLY A 1 99 ? -2.231 3.099 -3.958 1.00 95.44 99 GLY A C 1
ATOM 760 O O . GLY A 1 99 ? -2.792 3.757 -3.083 1.00 95.44 99 GLY A O 1
ATOM 761 N N . ALA A 1 100 ? -2.867 2.166 -4.668 1.00 95.38 100 ALA A N 1
ATOM 762 C CA . ALA A 1 100 ? -4.292 1.877 -4.512 1.00 95.38 100 ALA A CA 1
ATOM 763 C C . ALA A 1 100 ? -4.645 1.382 -3.095 1.00 95.38 100 ALA A C 1
ATOM 765 O O . ALA A 1 100 ? -5.643 1.813 -2.511 1.00 95.38 100 ALA A O 1
ATOM 766 N N . LEU A 1 101 ? -3.810 0.525 -2.500 1.00 96.25 101 LEU A N 1
ATOM 767 C CA . LEU A 1 101 ? -4.003 0.053 -1.127 1.00 96.25 101 LEU A CA 1
ATOM 768 C C . LEU A 1 101 ? -3.861 1.187 -0.105 1.00 96.25 101 LEU A C 1
ATOM 770 O O . LEU A 1 101 ? -4.664 1.269 0.824 1.00 96.25 101 LEU A O 1
ATOM 774 N N . LEU A 1 102 ? -2.894 2.091 -0.285 1.00 96.00 102 LEU A N 1
ATOM 775 C CA . LEU A 1 102 ? -2.732 3.274 0.568 1.00 96.00 102 LEU A CA 1
ATOM 776 C C . LEU A 1 102 ? -3.915 4.240 0.436 1.00 96.00 102 LEU A C 1
ATOM 778 O O . LEU A 1 102 ? -4.386 4.749 1.453 1.00 96.00 102 LEU A O 1
ATOM 782 N N . GLN A 1 103 ? -4.443 4.446 -0.777 1.00 95.31 103 GLN A N 1
ATOM 783 C CA . GLN A 1 103 ? -5.671 5.223 -0.990 1.00 95.31 103 GLN A CA 1
ATOM 784 C C . GLN A 1 103 ? -6.858 4.610 -0.247 1.00 95.31 103 GLN A C 1
ATOM 786 O O . GLN A 1 103 ? -7.595 5.326 0.427 1.00 95.31 103 GLN A O 1
ATOM 791 N N . ALA A 1 104 ? -7.041 3.290 -0.332 1.00 94.75 104 ALA A N 1
ATOM 792 C CA . ALA A 1 104 ? -8.125 2.603 0.365 1.00 94.75 104 ALA A CA 1
ATOM 793 C C . ALA A 1 104 ? -7.976 2.701 1.892 1.00 94.75 104 ALA A C 1
ATOM 795 O O . ALA A 1 104 ? -8.952 2.953 2.604 1.00 94.75 104 ALA A O 1
ATOM 796 N N . LEU A 1 105 ? -6.749 2.540 2.388 1.00 94.44 105 LEU A N 1
ATOM 797 C CA . LEU A 1 105 ? -6.422 2.554 3.809 1.00 94.44 105 LEU A CA 1
ATOM 798 C C . LEU A 1 105 ? -6.600 3.942 4.439 1.00 94.44 105 LEU A C 1
ATOM 800 O O . LEU A 1 105 ? -7.115 4.045 5.552 1.00 94.44 105 LEU A O 1
ATOM 804 N N . LEU A 1 106 ? -6.217 5.003 3.729 1.00 94.81 106 LEU A N 1
ATOM 805 C CA . LEU A 1 106 ? -6.219 6.392 4.215 1.00 94.81 106 LEU A CA 1
ATOM 806 C C . LEU A 1 106 ? -7.370 7.229 3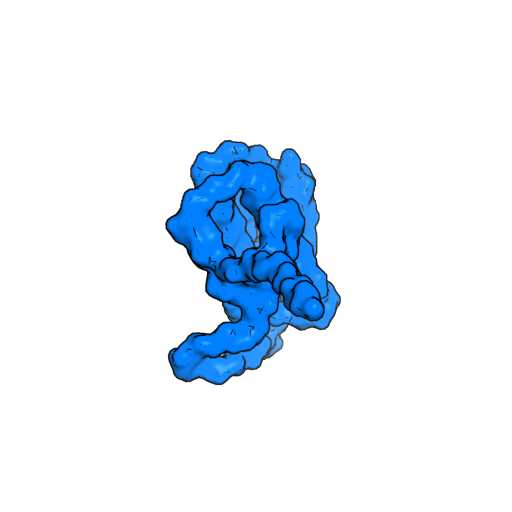.633 1.00 94.81 106 LEU A C 1
ATOM 808 O O . LEU A 1 106 ? -7.378 8.456 3.699 1.00 94.81 106 LEU A O 1
ATOM 812 N N . SER A 1 107 ? -8.349 6.566 3.020 1.00 92.31 107 SER A N 1
ATOM 813 C CA . SER A 1 107 ? -9.516 7.221 2.443 1.00 92.31 107 SER A CA 1
ATOM 814 C C . SER A 1 107 ? -10.285 8.000 3.519 1.00 92.31 107 SER A C 1
ATOM 816 O O . SER A 1 107 ? -10.575 7.477 4.596 1.00 92.31 107 SER A O 1
ATOM 818 N N . GLY A 1 108 ? -10.647 9.244 3.200 1.00 89.00 108 GLY A N 1
ATOM 819 C CA . GLY A 1 108 ? -11.403 10.123 4.095 1.00 89.00 108 GLY A CA 1
ATOM 820 C C . GLY A 1 108 ? -10.565 10.822 5.168 1.00 89.00 108 GLY A C 1
ATOM 821 O O . GLY A 1 108 ? -11.133 11.571 5.957 1.00 89.00 108 GLY A O 1
ATOM 822 N N . ASP A 1 109 ? -9.247 10.610 5.194 1.00 91.31 109 ASP A N 1
ATOM 823 C CA . ASP A 1 109 ? -8.348 11.341 6.082 1.00 91.31 109 ASP A CA 1
ATOM 824 C C . ASP A 1 109 ? -7.811 12.614 5.437 1.00 91.31 109 ASP A C 1
ATOM 826 O O . ASP A 1 109 ? -7.536 12.669 4.237 1.00 91.31 109 ASP A O 1
ATOM 830 N N . GLU A 1 110 ? -7.580 13.622 6.273 1.00 91.12 110 GLU A N 1
ATOM 831 C CA . GLU A 1 110 ? -6.807 14.795 5.897 1.00 91.12 110 GLU A CA 1
ATOM 832 C C . GLU A 1 110 ? -5.315 14.459 6.021 1.00 91.12 110 GLU A C 1
ATOM 834 O O . GLU A 1 110 ? -4.751 14.385 7.114 1.00 91.12 110 GLU A O 1
ATOM 839 N N . LEU A 1 111 ? -4.686 14.175 4.882 1.00 91.50 111 LEU A N 1
ATOM 840 C CA . LEU A 1 111 ? -3.250 13.931 4.789 1.00 91.50 111 LEU A CA 1
ATOM 841 C C . LEU A 1 111 ? -2.520 15.224 4.408 1.00 91.50 111 LEU A C 1
ATOM 843 O O . LEU A 1 111 ? -3.078 16.040 3.668 1.00 91.50 111 LEU A O 1
ATOM 847 N N . PRO A 1 112 ? -1.246 15.392 4.809 1.00 92.69 112 PRO A N 1
ATOM 848 C CA . PRO A 1 112 ? -0.412 16.449 4.258 1.00 92.69 112 PRO A CA 1
ATOM 849 C C . PRO A 1 112 ? -0.439 16.418 2.716 1.00 92.69 112 PRO A C 1
ATOM 851 O O . PRO A 1 112 ? -0.366 15.328 2.132 1.00 92.69 112 PRO A O 1
ATOM 854 N N . PRO A 1 113 ? -0.489 17.577 2.026 1.00 91.00 113 PRO A N 1
ATOM 855 C CA . PRO A 1 113 ? -0.606 17.625 0.565 1.00 91.00 113 PRO A CA 1
ATOM 856 C C . PRO A 1 113 ? 0.478 16.828 -0.170 1.00 91.00 113 PRO A C 1
ATOM 858 O O . PRO A 1 113 ? 0.219 16.221 -1.211 1.00 91.00 113 PRO A O 1
ATOM 861 N N . GLY A 1 114 ? 1.689 16.783 0.396 1.00 92.50 114 GLY A N 1
ATOM 862 C CA . GLY A 1 114 ? 2.781 15.970 -0.127 1.00 92.50 114 GLY A CA 1
ATOM 863 C C . GLY A 1 114 ? 2.464 14.474 -0.085 1.00 92.50 114 GLY A C 1
ATOM 864 O O . GLY A 1 114 ? 2.624 13.790 -1.092 1.00 92.50 114 GLY A O 1
ATOM 865 N N . ALA A 1 115 ? 1.983 13.959 1.051 1.00 92.25 115 ALA A N 1
ATOM 866 C CA . ALA A 1 115 ? 1.665 12.541 1.212 1.00 92.25 115 ALA A CA 1
ATOM 867 C C . ALA A 1 115 ? 0.520 12.115 0.282 1.00 92.25 115 ALA A C 1
ATOM 869 O O . ALA A 1 115 ? 0.613 11.070 -0.365 1.00 92.25 115 ALA A O 1
ATOM 870 N N . ALA A 1 116 ? -0.512 12.954 0.146 1.00 93.31 116 ALA A N 1
ATOM 871 C CA . ALA A 1 116 ? -1.601 12.732 -0.805 1.00 93.31 116 ALA A CA 1
ATOM 872 C C . ALA A 1 116 ? -1.094 12.688 -2.259 1.00 93.31 116 ALA A C 1
ATOM 874 O O . ALA A 1 116 ? -1.469 11.795 -3.019 1.00 93.31 116 ALA A O 1
ATOM 875 N N . SER A 1 117 ? -0.188 13.601 -2.627 1.00 93.50 117 SER A N 1
ATOM 876 C CA . SER A 1 117 ? 0.421 13.642 -3.964 1.00 93.50 117 SER A CA 1
ATOM 877 C C . SER A 1 117 ? 1.277 12.407 -4.255 1.00 93.50 117 SER A C 1
ATOM 879 O O . SER A 1 117 ? 1.205 11.857 -5.351 1.00 93.50 117 SER A O 1
ATOM 881 N N . VAL A 1 118 ? 2.053 11.927 -3.277 1.00 94.69 118 VAL A N 1
ATOM 882 C CA . VAL A 1 118 ? 2.851 10.697 -3.423 1.00 94.69 118 VAL A CA 1
ATOM 883 C C . VAL A 1 118 ? 1.947 9.488 -3.640 1.00 94.69 118 VAL A C 1
ATOM 885 O O . VAL A 1 118 ? 2.188 8.707 -4.557 1.00 94.69 118 VAL A O 1
ATOM 888 N N . ILE A 1 119 ? 0.886 9.348 -2.841 1.00 94.38 119 ILE A N 1
ATOM 889 C CA . ILE A 1 119 ? -0.082 8.255 -2.990 1.00 94.38 119 ILE A CA 1
ATOM 890 C C . ILE A 1 119 ? -0.752 8.302 -4.374 1.00 94.38 119 ILE A C 1
ATOM 892 O O . ILE A 1 119 ? -0.923 7.260 -5.008 1.00 94.38 119 ILE A O 1
ATOM 896 N N . ALA A 1 120 ? -1.103 9.494 -4.863 1.00 92.75 120 ALA A N 1
ATOM 897 C CA . ALA A 1 120 ? -1.674 9.670 -6.197 1.00 92.75 120 ALA A CA 1
ATOM 898 C C . ALA A 1 120 ? -0.690 9.265 -7.309 1.00 92.75 120 ALA A C 1
ATOM 900 O O . ALA A 1 120 ? -1.071 8.509 -8.196 1.00 92.75 120 ALA A O 1
ATOM 901 N N . ALA A 1 121 ? 0.574 9.691 -7.222 1.00 93.25 121 ALA A N 1
ATOM 902 C CA . ALA A 1 121 ? 1.614 9.323 -8.186 1.00 93.25 121 ALA A CA 1
ATOM 903 C C . ALA A 1 121 ? 1.907 7.813 -8.193 1.00 93.25 121 ALA A C 1
ATOM 905 O O . ALA A 1 121 ? 2.155 7.229 -9.244 1.00 93.25 121 ALA A O 1
ATOM 906 N N . MET A 1 122 ? 1.847 7.156 -7.029 1.00 94.38 122 MET A N 1
ATOM 907 C CA . MET A 1 122 ? 1.958 5.699 -6.956 1.00 94.38 122 MET A CA 1
ATOM 908 C C . MET A 1 122 ? 0.809 5.019 -7.700 1.00 94.38 122 MET A C 1
ATOM 910 O O . MET A 1 122 ? 1.064 4.138 -8.509 1.00 94.38 122 MET A O 1
ATOM 914 N N . ALA A 1 123 ? -0.437 5.427 -7.439 1.00 93.06 123 ALA A N 1
ATOM 915 C CA . ALA A 1 123 ? -1.638 4.798 -7.989 1.00 93.06 123 ALA A CA 1
ATOM 916 C C . ALA A 1 123 ? -1.895 5.112 -9.478 1.00 93.06 123 ALA A C 1
ATOM 918 O O . ALA A 1 123 ? -2.854 4.586 -10.050 1.00 93.06 123 ALA A O 1
ATOM 919 N N . ASP A 1 124 ? -1.071 5.958 -10.102 1.00 90.12 124 ASP A N 1
ATOM 920 C CA . ASP A 1 124 ? -1.253 6.384 -11.486 1.00 90.12 124 ASP A CA 1
ATOM 921 C C . ASP A 1 124 ? -1.158 5.183 -12.454 1.00 90.12 124 ASP A C 1
ATOM 923 O O . ASP A 1 124 ? -0.185 4.420 -12.418 1.00 90.12 124 ASP A O 1
ATOM 927 N N . PRO A 1 125 ? -2.155 4.969 -13.334 1.00 83.56 125 PRO A N 1
ATOM 928 C CA . PRO A 1 125 ? -2.114 3.872 -14.295 1.00 83.56 125 PRO A CA 1
ATOM 929 C C . PRO A 1 125 ? -0.989 4.026 -15.332 1.00 83.56 125 PRO A C 1
ATOM 931 O O . PRO A 1 125 ? -0.511 3.018 -15.862 1.00 83.56 125 PRO A O 1
ATOM 934 N N . ALA A 1 126 ? -0.520 5.244 -15.616 1.00 83.00 126 ALA A N 1
ATOM 935 C CA . ALA A 1 126 ? 0.561 5.494 -16.559 1.00 83.00 126 ALA A CA 1
ATOM 936 C C . ALA A 1 126 ? 1.915 5.038 -15.972 1.00 83.00 126 ALA A C 1
ATOM 938 O O . ALA A 1 126 ? 2.350 5.565 -14.948 1.00 83.00 126 ALA A O 1
ATOM 939 N N . PRO A 1 127 ? 2.635 4.088 -16.606 1.00 72.69 127 PRO A N 1
ATOM 940 C CA . PRO A 1 127 ? 3.940 3.626 -16.115 1.00 72.69 127 PRO A CA 1
ATOM 941 C C . PRO A 1 127 ? 4.964 4.751 -15.939 1.00 72.69 127 PRO A C 1
ATOM 943 O O . PRO A 1 127 ? 5.728 4.747 -14.983 1.00 72.69 127 PRO A O 1
ATOM 946 N N . SER A 1 128 ? 4.943 5.747 -16.828 1.00 75.94 128 SER A N 1
ATOM 947 C CA . SER A 1 128 ? 5.875 6.880 -16.818 1.00 75.94 128 SER A CA 1
ATOM 948 C C . SER A 1 128 ? 5.662 7.866 -15.667 1.00 75.94 128 SER A C 1
ATOM 950 O O . SER A 1 128 ? 6.537 8.687 -15.413 1.00 75.94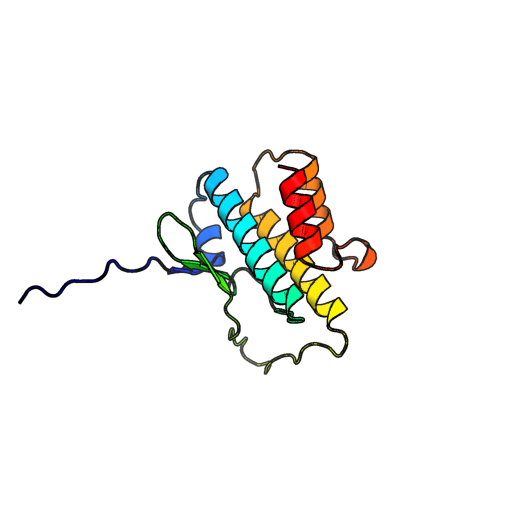 128 SER A O 1
ATOM 952 N N . ALA A 1 129 ? 4.501 7.833 -15.011 1.00 75.31 129 ALA A N 1
ATOM 953 C CA . ALA A 1 129 ? 4.174 8.708 -13.887 1.00 75.31 129 ALA A CA 1
ATOM 954 C C . ALA A 1 129 ? 4.503 8.067 -12.525 1.00 75.31 129 ALA A C 1
ATOM 956 O O . ALA A 1 129 ? 4.470 8.747 -11.498 1.00 75.31 129 ALA A O 1
ATOM 957 N N . ARG A 1 130 ? 4.830 6.767 -12.514 1.00 81.19 130 ARG A N 1
ATOM 958 C CA . ARG A 1 130 ? 5.052 5.973 -11.304 1.00 81.19 130 ARG A CA 1
ATOM 959 C C . ARG A 1 130 ? 6.502 6.011 -10.840 1.00 81.19 130 ARG A C 1
ATOM 961 O O . ARG A 1 130 ? 7.436 6.229 -11.608 1.00 81.19 130 ARG A O 1
ATOM 968 N N . PHE A 1 131 ? 6.692 5.722 -9.557 1.00 84.88 131 PHE A N 1
ATOM 969 C CA . PHE A 1 131 ? 8.016 5.403 -9.033 1.00 84.88 131 PHE A CA 1
ATOM 970 C C . PHE A 1 131 ? 8.501 4.071 -9.617 1.00 84.88 131 PHE A C 1
ATOM 972 O O . PHE A 1 131 ? 7.734 3.112 -9.691 1.00 84.88 131 PHE A O 1
ATOM 979 N N . ALA A 1 132 ? 9.785 4.005 -9.973 1.00 82.62 132 ALA A N 1
ATOM 980 C CA . ALA A 1 132 ? 10.402 2.801 -10.534 1.00 82.62 132 ALA A CA 1
ATOM 981 C C . ALA A 1 132 ? 10.371 1.599 -9.567 1.00 82.62 132 ALA A C 1
ATOM 983 O O . ALA A 1 132 ? 10.332 0.445 -9.989 1.00 82.62 132 ALA A O 1
ATOM 984 N N . ASP A 1 133 ? 10.378 1.859 -8.255 1.00 86.75 133 ASP A N 1
ATOM 985 C CA . ASP A 1 133 ? 10.288 0.828 -7.229 1.00 86.75 133 ASP A CA 1
ATOM 986 C C . ASP A 1 133 ? 9.676 1.344 -5.910 1.00 86.75 133 ASP A C 1
ATOM 988 O O . ASP A 1 133 ? 9.495 2.546 -5.678 1.00 86.75 133 ASP A O 1
ATOM 992 N N . ALA A 1 134 ? 9.372 0.401 -5.014 1.00 91.44 134 ALA A N 1
ATOM 993 C CA . ALA A 1 134 ? 8.769 0.671 -3.718 1.00 91.44 134 ALA A CA 1
ATOM 994 C C . ALA A 1 134 ? 9.708 1.389 -2.729 1.00 91.44 134 ALA A C 1
ATOM 996 O O . ALA A 1 134 ? 9.221 2.042 -1.807 1.00 91.44 134 ALA A O 1
ATOM 997 N N . ARG A 1 135 ? 11.038 1.321 -2.895 1.00 92.75 135 ARG A N 1
ATOM 998 C CA . ARG A 1 135 ? 12.006 2.040 -2.046 1.00 92.75 135 ARG A CA 1
ATOM 999 C C . ARG A 1 135 ? 11.949 3.538 -2.320 1.00 92.75 135 ARG A C 1
ATOM 1001 O O . ARG A 1 135 ? 11.920 4.320 -1.366 1.00 92.75 135 ARG A O 1
ATOM 1008 N N . VAL A 1 136 ? 11.891 3.943 -3.587 1.00 91.69 136 VAL A N 1
ATOM 1009 C CA . VAL A 1 136 ? 11.729 5.356 -3.962 1.00 91.69 136 VAL A CA 1
ATOM 1010 C C . VAL A 1 136 ? 10.388 5.887 -3.450 1.00 91.69 136 VAL A C 1
ATOM 1012 O O . VAL A 1 136 ? 10.362 6.929 -2.791 1.00 91.69 136 VAL A O 1
ATOM 1015 N N . ALA A 1 137 ? 9.301 5.136 -3.655 1.00 93.25 137 ALA A N 1
ATOM 1016 C CA . ALA A 1 137 ? 7.975 5.496 -3.151 1.00 93.25 137 ALA A CA 1
ATOM 1017 C C . ALA A 1 137 ? 7.946 5.630 -1.615 1.00 93.25 137 ALA A C 1
ATOM 1019 O O . ALA A 1 137 ? 7.438 6.618 -1.086 1.00 93.25 137 ALA A O 1
ATOM 1020 N N . MET A 1 138 ? 8.556 4.685 -0.889 1.00 94.69 138 MET A N 1
ATOM 1021 C CA . MET A 1 138 ? 8.655 4.718 0.575 1.00 94.69 138 MET A CA 1
ATOM 1022 C C . MET A 1 138 ? 9.388 5.968 1.072 1.00 94.69 138 MET A C 1
ATOM 1024 O O . MET A 1 138 ? 8.920 6.629 1.998 1.00 94.69 138 MET A O 1
ATOM 1028 N N . ASN A 1 139 ? 10.518 6.312 0.453 1.00 93.56 139 ASN A N 1
ATOM 1029 C CA . ASN A 1 139 ? 11.292 7.496 0.824 1.00 93.56 139 ASN A CA 1
ATOM 1030 C C . ASN A 1 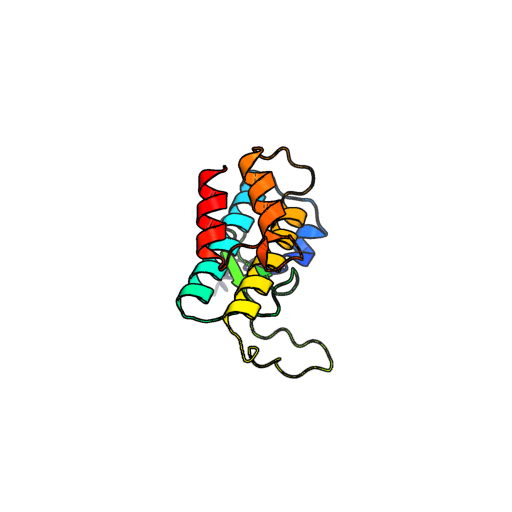139 ? 10.523 8.792 0.541 1.00 93.56 139 ASN A C 1
ATOM 1032 O O . ASN A 1 139 ? 10.573 9.718 1.352 1.00 93.56 139 ASN A O 1
ATOM 1036 N N . ALA A 1 140 ? 9.812 8.863 -0.588 1.00 93.94 140 ALA A N 1
ATOM 1037 C CA . ALA A 1 140 ? 8.967 10.004 -0.923 1.00 93.94 140 ALA A CA 1
ATOM 1038 C C . ALA A 1 140 ? 7.824 10.162 0.089 1.00 93.94 140 ALA A C 1
ATOM 1040 O O . ALA A 1 140 ? 7.616 11.254 0.613 1.00 93.94 140 ALA A O 1
ATOM 1041 N N . PHE A 1 141 ? 7.147 9.063 0.431 1.00 93.75 141 PHE A N 1
ATOM 1042 C CA . PHE A 1 141 ? 6.053 9.061 1.399 1.00 93.75 141 PHE A CA 1
ATOM 1043 C C . PHE A 1 141 ? 6.524 9.467 2.800 1.00 93.75 141 PHE A C 1
ATOM 1045 O O . PHE A 1 141 ? 5.917 10.327 3.428 1.00 93.75 141 PHE A O 1
ATOM 1052 N N . ALA A 1 142 ? 7.646 8.915 3.272 1.00 92.69 142 ALA A N 1
ATOM 1053 C CA . ALA A 1 142 ? 8.194 9.221 4.593 1.00 92.69 142 ALA A CA 1
ATOM 1054 C C . ALA A 1 142 ? 8.610 10.692 4.758 1.00 92.69 142 ALA A C 1
ATOM 1056 O O . ALA A 1 142 ? 8.525 11.219 5.861 1.00 92.69 142 ALA A O 1
ATOM 1057 N N . ARG A 1 143 ? 9.057 11.351 3.682 1.00 94.19 143 ARG A N 1
ATOM 1058 C CA . ARG A 1 143 ? 9.409 12.784 3.685 1.00 94.19 143 ARG A CA 1
ATOM 1059 C C . ARG A 1 143 ? 8.196 13.709 3.632 1.00 94.19 143 ARG A C 1
ATOM 1061 O O . ARG A 1 143 ? 8.344 14.901 3.874 1.00 94.19 143 ARG A O 1
ATOM 1068 N N . ALA A 1 144 ? 7.050 13.180 3.223 1.00 91.81 144 ALA A N 1
ATOM 1069 C CA . ALA A 1 144 ? 5.850 13.951 2.956 1.00 91.81 144 ALA A CA 1
ATOM 1070 C C . ALA A 1 144 ? 4.816 13.893 4.094 1.00 91.81 144 ALA A C 1
ATOM 1072 O O . ALA A 1 144 ? 3.792 14.569 3.999 1.00 91.81 144 ALA A O 1
ATOM 1073 N N . LEU A 1 145 ? 5.080 13.077 5.122 1.00 86.94 145 LEU A N 1
ATOM 1074 C CA . LEU A 1 145 ? 4.363 13.022 6.399 1.00 86.94 145 LEU A CA 1
ATOM 1075 C C . LEU A 1 145 ? 4.992 13.979 7.412 1.00 86.94 145 LEU A C 1
ATOM 1077 O O . LEU A 1 145 ? 4.209 14.580 8.175 1.00 86.94 145 LEU A O 1
#

pLDDT: mean 81.19, std 17.69, range [33.12, 96.25]

Sequence (145 aa):
MGKTTAPAVSRRTLRDYLAGPRGPLPERLEIGKRLLAVMARRHEVGLAHGRLDADAVWLCGVRSFRVELDDDVPVSGVRERRASSDPELDRAADVQALGALLQALLSGDELPPGAASVIAAMADPAPSARFADARVAMNAFARAL